Protein AF-A0A973L5Z8-F1 (afdb_monomer_lite)

Structure (mmCIF, N/CA/C/O backbone):
data_AF-A0A973L5Z8-F1
#
_entry.id   AF-A0A973L5Z8-F1
#
loop_
_atom_site.group_PDB
_atom_site.id
_atom_site.type_symbol
_atom_site.label_atom_id
_atom_site.label_alt_id
_atom_site.label_comp_id
_atom_si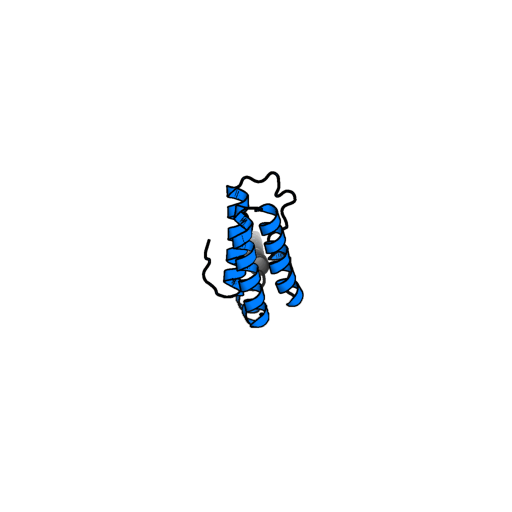te.label_asym_id
_atom_site.label_entity_id
_atom_site.label_seq_id
_atom_site.pdbx_PDB_ins_code
_atom_site.Cartn_x
_atom_site.Cartn_y
_atom_site.Cartn_z
_atom_site.occupancy
_atom_site.B_iso_or_equiv
_atom_site.auth_seq_id
_atom_site.auth_comp_id
_atom_site.auth_asym_id
_atom_site.auth_atom_id
_atom_site.pdbx_PDB_model_num
ATOM 1 N N . MET A 1 1 ? 53.925 22.804 -43.023 1.00 58.25 1 MET A N 1
ATOM 2 C CA . MET A 1 1 ? 53.553 21.545 -42.331 1.00 58.25 1 MET A CA 1
ATOM 3 C C . MET A 1 1 ? 52.816 21.781 -41.015 1.00 58.25 1 MET A C 1
ATOM 5 O O . MET A 1 1 ? 51.868 21.061 -40.745 1.00 58.25 1 MET A O 1
ATOM 9 N N . THR A 1 2 ? 53.175 22.798 -40.228 1.00 67.38 2 THR A N 1
ATOM 10 C CA . THR A 1 2 ? 52.594 23.068 -38.897 1.00 67.38 2 THR A CA 1
ATOM 11 C C . THR A 1 2 ? 51.096 23.410 -38.918 1.00 67.38 2 THR A C 1
ATOM 13 O O . THR A 1 2 ? 50.347 22.932 -38.076 1.00 67.38 2 THR A O 1
ATOM 16 N N . THR A 1 3 ? 50.622 24.164 -39.916 1.00 70.75 3 THR A N 1
ATOM 17 C CA . THR A 1 3 ? 49.222 24.631 -39.996 1.00 70.75 3 THR A CA 1
ATOM 18 C C . THR A 1 3 ? 48.211 23.502 -40.218 1.00 70.75 3 THR A C 1
ATOM 20 O O . THR A 1 3 ? 47.143 23.496 -39.616 1.00 70.75 3 THR A O 1
ATOM 23 N N . ILE A 1 4 ? 48.562 22.510 -41.042 1.00 74.44 4 ILE A N 1
ATOM 24 C CA . ILE A 1 4 ? 47.701 21.349 -41.330 1.00 74.44 4 ILE A CA 1
ATOM 25 C C . ILE A 1 4 ? 47.560 20.461 -40.084 1.00 74.44 4 ILE A C 1
ATOM 27 O O . ILE A 1 4 ? 46.483 19.937 -39.813 1.00 74.44 4 ILE A O 1
ATOM 31 N N . LEU A 1 5 ? 48.627 20.348 -39.287 1.00 75.12 5 LEU A N 1
ATOM 32 C CA . LEU A 1 5 ? 48.649 19.537 -38.070 1.00 75.12 5 LEU A CA 1
ATOM 33 C C . LEU A 1 5 ? 47.766 20.140 -36.963 1.00 75.12 5 LEU A C 1
ATOM 35 O O . LEU A 1 5 ? 47.055 19.409 -36.278 1.00 75.12 5 LEU A O 1
ATOM 39 N N . VAL A 1 6 ? 47.731 21.473 -36.854 1.00 73.75 6 VAL A N 1
ATOM 40 C CA . VAL A 1 6 ? 46.844 22.190 -35.920 1.00 73.75 6 VAL A CA 1
ATOM 41 C C . VAL A 1 6 ? 45.370 22.001 -36.288 1.00 73.75 6 VAL A C 1
ATOM 43 O O . VAL A 1 6 ? 44.561 21.696 -35.415 1.00 73.75 6 VAL A O 1
ATOM 46 N N . ILE A 1 7 ? 45.015 22.112 -37.574 1.00 76.38 7 ILE A N 1
ATOM 47 C CA . ILE A 1 7 ? 43.630 21.914 -38.040 1.00 76.38 7 ILE A CA 1
ATOM 48 C C . ILE A 1 7 ? 43.153 20.488 -37.732 1.00 76.38 7 ILE A C 1
ATOM 50 O O . ILE A 1 7 ? 42.040 20.301 -37.240 1.00 76.38 7 ILE A O 1
ATOM 54 N N . LEU A 1 8 ? 44.008 19.487 -37.958 1.00 80.06 8 LEU A N 1
ATOM 55 C CA . LEU A 1 8 ? 43.681 18.092 -37.670 1.00 80.06 8 LEU A CA 1
ATOM 56 C C . LEU A 1 8 ? 43.446 17.859 -36.167 1.00 80.06 8 LEU A C 1
ATOM 58 O O . LEU A 1 8 ? 42.473 17.204 -35.798 1.00 80.06 8 LEU A O 1
ATOM 62 N N . MET A 1 9 ? 44.285 18.434 -35.295 1.00 77.81 9 MET A N 1
ATOM 63 C CA . MET A 1 9 ? 44.096 18.319 -33.843 1.00 77.81 9 MET A CA 1
ATOM 64 C C . MET A 1 9 ? 42.792 18.969 -33.374 1.00 77.81 9 MET A C 1
ATOM 66 O O . MET A 1 9 ? 42.087 18.388 -32.552 1.00 77.81 9 MET A O 1
ATOM 70 N N . VAL A 1 10 ? 42.428 20.132 -33.922 1.00 78.19 10 VAL A N 1
ATOM 71 C CA . VAL A 1 10 ? 41.170 20.813 -33.575 1.00 78.19 10 VAL A CA 1
ATOM 72 C C . VAL A 1 10 ? 39.957 19.970 -33.978 1.00 78.19 10 VAL A C 1
ATOM 74 O O . VAL A 1 10 ? 39.035 19.810 -33.180 1.00 78.19 10 VAL A O 1
ATOM 77 N N . LEU A 1 11 ? 39.971 19.364 -35.169 1.00 80.00 11 LEU A N 1
ATOM 78 C CA . LEU A 1 11 ? 38.885 18.488 -35.623 1.00 80.00 11 LEU A CA 1
ATOM 79 C C . LEU A 1 11 ? 38.730 17.243 -34.741 1.00 80.00 11 LEU A C 1
ATOM 81 O O . LEU A 1 11 ? 37.605 16.856 -34.425 1.00 80.00 11 LEU A O 1
ATOM 85 N N . VAL A 1 12 ? 39.840 16.648 -34.295 1.00 80.25 12 VAL A N 1
ATOM 86 C CA . VAL A 1 12 ? 39.815 15.498 -33.378 1.00 80.25 12 VAL A CA 1
ATOM 87 C C . VAL A 1 12 ? 39.232 15.889 -32.020 1.00 80.25 12 VAL A C 1
ATOM 89 O O . VAL A 1 12 ? 38.381 15.173 -31.499 1.00 80.25 12 VAL A O 1
ATOM 92 N N . VAL A 1 13 ? 39.628 17.037 -31.463 1.00 79.06 13 VAL A N 1
ATOM 93 C CA . VAL A 1 13 ? 39.114 17.515 -30.167 1.00 79.06 13 VAL A CA 1
ATOM 94 C C . VAL A 1 13 ? 37.617 17.821 -30.240 1.00 79.06 13 VAL A C 1
ATOM 96 O O . VAL A 1 13 ? 36.868 17.429 -29.345 1.00 79.06 13 VAL A O 1
ATOM 99 N N . ILE A 1 14 ? 37.155 18.460 -31.319 1.00 76.38 14 ILE A N 1
ATOM 100 C CA . ILE A 1 14 ? 35.728 18.747 -31.522 1.00 76.38 14 ILE A CA 1
ATOM 101 C C . ILE A 1 14 ? 34.937 17.444 -31.694 1.00 76.38 14 ILE A C 1
ATOM 103 O O . ILE A 1 14 ? 33.902 17.269 -31.052 1.00 76.38 14 ILE A O 1
ATOM 107 N N . GLY A 1 15 ? 35.436 16.506 -32.504 1.00 70.88 15 GLY A N 1
ATOM 108 C CA . GLY A 1 15 ? 34.809 15.196 -32.684 1.00 70.88 15 GLY A CA 1
ATOM 109 C C . GLY A 1 15 ? 34.688 14.426 -31.366 1.00 70.88 15 GLY A C 1
ATOM 110 O O . GLY A 1 15 ? 33.621 13.897 -31.054 1.00 70.88 15 GLY A O 1
ATOM 111 N N . LEU A 1 16 ? 35.745 14.438 -30.549 1.00 76.00 16 LEU A N 1
ATOM 112 C CA . LEU A 1 16 ? 35.750 13.810 -29.229 1.00 76.00 16 LEU A CA 1
ATOM 113 C C . LEU A 1 16 ? 34.729 14.468 -28.286 1.00 76.00 16 LEU A C 1
ATOM 115 O O . LEU A 1 16 ? 33.971 13.768 -27.618 1.00 76.00 16 LEU A O 1
ATOM 119 N N . ALA A 1 17 ? 34.653 15.802 -28.271 1.00 69.50 17 ALA A N 1
ATOM 120 C CA . ALA A 1 17 ? 33.697 16.537 -27.445 1.00 69.50 17 ALA A CA 1
ATOM 121 C C . ALA A 1 17 ? 32.238 16.216 -27.818 1.00 69.50 17 ALA A C 1
ATOM 123 O O . ALA A 1 17 ? 31.414 15.982 -26.935 1.00 69.50 17 ALA A O 1
ATOM 124 N N . VAL A 1 18 ? 31.917 16.129 -29.114 1.00 70.06 18 VAL A N 1
ATOM 125 C CA . VAL A 1 18 ? 30.565 15.777 -29.586 1.00 70.06 18 VAL A CA 1
ATOM 126 C C . VAL A 1 18 ? 30.182 14.353 -29.177 1.00 70.06 18 VAL A C 1
ATOM 128 O O . VAL A 1 18 ? 29.055 14.127 -28.727 1.00 70.06 18 VAL A O 1
ATOM 131 N N . VAL A 1 19 ? 31.110 13.396 -29.271 1.00 68.75 19 VAL A N 1
ATOM 132 C CA . VAL A 1 19 ? 30.876 12.008 -28.841 1.00 68.75 19 VAL A CA 1
ATOM 133 C C . VAL A 1 19 ? 30.640 11.935 -27.330 1.00 68.75 19 VAL A C 1
ATOM 135 O O . VAL A 1 19 ? 29.692 11.279 -26.896 1.00 68.75 19 VAL A O 1
ATOM 138 N N . LEU A 1 20 ? 31.432 12.657 -26.531 1.00 65.44 20 LEU A N 1
ATOM 139 C CA . LEU A 1 20 ? 31.286 12.700 -25.072 1.00 65.44 20 LEU A CA 1
ATOM 140 C C . LEU A 1 20 ? 29.954 13.331 -24.637 1.00 65.44 20 LEU A C 1
ATOM 142 O O . LEU A 1 20 ? 29.267 12.781 -23.775 1.00 65.44 20 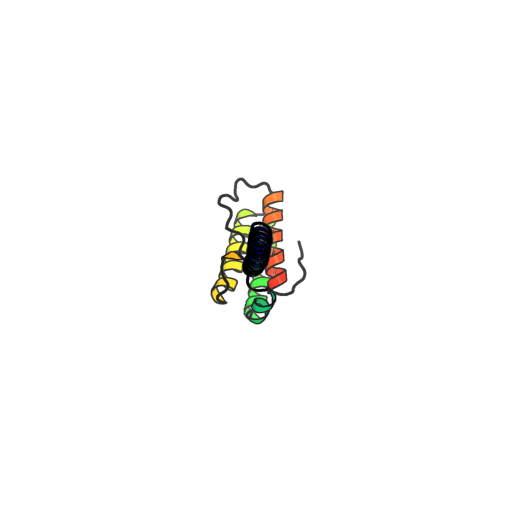LEU A O 1
ATOM 146 N N . ILE A 1 21 ? 29.539 14.433 -25.270 1.00 60.75 21 ILE A N 1
ATOM 147 C CA . ILE A 1 21 ? 28.256 15.091 -24.978 1.00 60.75 21 ILE A CA 1
ATOM 148 C C . ILE A 1 21 ? 27.088 14.177 -25.369 1.00 60.75 21 ILE A C 1
ATOM 150 O O . ILE A 1 21 ? 26.162 13.979 -24.582 1.00 60.75 21 ILE A O 1
ATOM 154 N N . THR A 1 22 ? 27.141 13.562 -26.554 1.00 59.78 22 THR A N 1
ATOM 155 C CA . THR A 1 22 ? 26.076 12.665 -27.034 1.00 59.78 22 THR A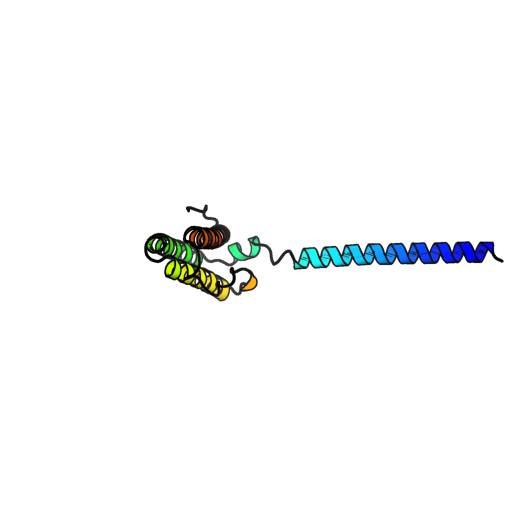 CA 1
ATOM 156 C C . THR A 1 22 ? 25.958 11.412 -26.158 1.00 59.78 22 THR A C 1
ATOM 158 O O . THR A 1 22 ? 24.846 10.986 -25.834 1.00 59.78 22 THR A O 1
ATOM 161 N N . GLY A 1 23 ? 27.090 10.859 -25.709 1.00 56.34 23 GLY A N 1
ATOM 162 C CA . GLY A 1 23 ? 27.136 9.754 -24.750 1.00 56.34 23 GLY A CA 1
ATOM 163 C C . GLY A 1 23 ? 26.503 10.117 -23.405 1.00 56.34 23 GLY A C 1
ATOM 164 O O . GLY A 1 23 ? 25.648 9.380 -22.914 1.00 56.34 23 GLY A O 1
ATOM 165 N N . ALA A 1 24 ? 26.837 11.288 -22.854 1.00 58.97 24 ALA A N 1
ATOM 166 C CA . ALA A 1 24 ? 26.291 11.769 -21.585 1.00 58.97 24 ALA A CA 1
ATOM 167 C C . ALA A 1 24 ? 24.775 12.037 -21.648 1.00 58.97 24 ALA A C 1
ATOM 169 O O . ALA A 1 24 ? 24.044 11.697 -20.717 1.00 58.97 24 ALA A O 1
ATOM 170 N N . VAL A 1 25 ? 24.263 12.584 -22.759 1.00 58.12 25 VAL A N 1
ATOM 171 C CA . VAL A 1 25 ? 22.814 12.795 -22.940 1.00 58.12 25 VAL A CA 1
ATOM 172 C C . VAL A 1 25 ? 22.058 11.466 -23.024 1.00 58.12 25 VAL A C 1
ATOM 174 O O . VAL A 1 25 ? 20.964 11.343 -22.466 1.00 58.12 25 VAL A O 1
ATOM 177 N N . LYS A 1 26 ? 22.629 10.453 -23.689 1.00 54.56 26 LYS A N 1
ATOM 178 C CA . LYS A 1 26 ? 22.014 9.122 -23.794 1.00 54.56 26 LYS A CA 1
ATOM 179 C C . LYS A 1 26 ? 22.031 8.386 -22.450 1.00 54.56 26 LYS A C 1
ATOM 181 O O . LYS A 1 26 ? 21.013 7.804 -22.087 1.00 54.56 26 LYS A O 1
ATOM 186 N N . ALA A 1 27 ? 23.129 8.484 -21.697 1.00 56.34 27 ALA A N 1
ATOM 187 C CA . ALA A 1 27 ? 23.248 7.928 -20.349 1.00 56.34 27 ALA A CA 1
ATOM 188 C C . ALA A 1 27 ? 22.234 8.559 -19.379 1.00 56.34 27 ALA A C 1
ATOM 190 O O . ALA A 1 27 ? 21.462 7.842 -18.758 1.00 56.34 27 ALA A O 1
ATOM 191 N N . ASN A 1 28 ? 22.115 9.890 -19.360 1.00 54.66 28 ASN A N 1
ATOM 192 C CA . ASN A 1 28 ? 21.164 10.593 -18.491 1.00 54.66 28 ASN A CA 1
ATOM 193 C C . ASN A 1 28 ? 19.694 10.308 -18.874 1.00 54.66 28 ASN A C 1
ATOM 195 O O . ASN A 1 28 ? 18.809 10.272 -18.022 1.00 54.66 28 ASN A O 1
ATOM 199 N N . ARG A 1 29 ? 19.392 10.060 -20.160 1.00 55.34 29 ARG A N 1
ATOM 200 C CA . ARG A 1 29 ? 18.051 9.604 -20.575 1.00 55.34 29 ARG A CA 1
ATOM 201 C C . ARG A 1 29 ? 17.757 8.169 -20.146 1.00 55.34 29 ARG A C 1
ATOM 203 O O . ARG A 1 29 ? 16.621 7.906 -19.767 1.00 55.34 29 ARG A O 1
ATOM 210 N N . LEU A 1 30 ? 18.741 7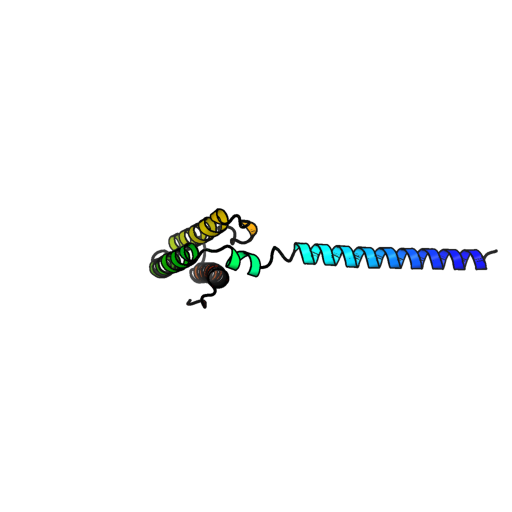.274 -20.200 1.00 55.44 30 LEU A N 1
ATOM 211 C CA . LEU A 1 30 ? 18.613 5.900 -19.709 1.00 55.44 30 LEU A CA 1
ATOM 212 C C . LEU A 1 30 ? 18.455 5.868 -18.187 1.00 55.44 30 LEU A C 1
ATOM 214 O O . LEU A 1 30 ? 17.564 5.184 -17.702 1.00 55.44 30 LEU A O 1
ATOM 218 N N . GLU A 1 31 ? 19.212 6.678 -17.448 1.00 51.06 31 GLU A N 1
ATOM 219 C CA . GLU A 1 31 ? 19.050 6.824 -15.997 1.00 51.06 31 GLU A CA 1
ATOM 220 C C . GLU A 1 31 ? 17.696 7.434 -15.630 1.00 51.06 31 GLU A C 1
ATOM 222 O O . GLU A 1 31 ? 17.033 6.947 -14.723 1.00 51.06 31 GLU A O 1
ATOM 227 N N . ARG A 1 32 ? 17.209 8.442 -16.367 1.00 50.19 32 ARG A N 1
ATOM 228 C CA . ARG A 1 32 ? 15.861 8.998 -16.143 1.00 50.19 32 ARG A CA 1
ATOM 229 C C . ARG A 1 32 ? 14.737 8.048 -16.552 1.00 50.19 32 ARG A C 1
ATOM 231 O O . ARG A 1 32 ? 13.659 8.124 -15.972 1.00 50.19 32 ARG A O 1
ATOM 238 N N . ALA A 1 33 ? 14.955 7.194 -17.549 1.00 48.81 33 ALA A N 1
ATOM 239 C CA . ALA A 1 33 ? 14.001 6.161 -17.943 1.00 48.81 33 ALA A CA 1
ATOM 240 C C . ALA A 1 33 ? 13.989 4.998 -16.942 1.00 48.81 33 ALA A C 1
ATOM 242 O O . ALA A 1 33 ? 12.921 4.489 -16.644 1.00 48.81 33 ALA A O 1
ATOM 243 N N . ALA A 1 34 ? 15.140 4.640 -16.370 1.00 49.50 34 ALA A N 1
ATOM 244 C CA . ALA A 1 34 ? 15.243 3.656 -15.296 1.00 49.50 34 ALA A CA 1
ATOM 245 C C . ALA A 1 34 ? 14.710 4.197 -13.955 1.00 49.50 34 ALA A C 1
ATOM 247 O O . ALA A 1 34 ? 14.077 3.465 -13.204 1.00 49.50 34 ALA A O 1
ATOM 248 N N . ALA A 1 35 ? 14.894 5.493 -13.675 1.00 49.31 35 ALA A N 1
ATOM 249 C CA . ALA A 1 35 ? 14.333 6.164 -12.500 1.00 49.31 35 ALA A CA 1
ATOM 250 C C . ALA A 1 35 ? 12.815 6.392 -12.610 1.00 49.31 35 ALA A C 1
ATOM 252 O O . ALA A 1 35 ? 12.128 6.542 -11.600 1.00 49.31 35 ALA A O 1
ATOM 253 N N . ARG A 1 36 ? 12.264 6.394 -13.830 1.00 48.03 36 ARG A N 1
ATOM 254 C CA . ARG A 1 36 ? 10.824 6.256 -14.064 1.00 48.03 36 ARG A CA 1
ATOM 255 C C . ARG A 1 36 ? 10.489 4.770 -14.091 1.00 48.03 36 ARG A C 1
ATOM 257 O O . ARG A 1 36 ? 10.308 4.192 -15.157 1.00 48.03 36 ARG A O 1
ATOM 264 N N . GLY A 1 37 ? 10.399 4.163 -12.909 1.00 49.53 37 GLY A N 1
ATOM 265 C CA . GLY A 1 37 ? 9.824 2.824 -12.773 1.00 49.53 37 GLY A CA 1
ATOM 266 C C . GLY A 1 37 ? 8.477 2.709 -13.518 1.00 49.53 37 GLY A C 1
ATOM 267 O O . GLY A 1 37 ? 7.833 3.734 -13.772 1.00 49.53 37 GLY A O 1
ATOM 268 N N . PRO A 1 38 ? 8.040 1.487 -13.874 1.00 49.22 38 PRO A N 1
ATOM 269 C CA . PRO A 1 38 ? 6.905 1.266 -14.773 1.00 49.22 38 PRO A CA 1
ATOM 270 C C . PRO A 1 38 ? 5.691 2.091 -14.335 1.00 49.22 38 PRO A C 1
ATOM 272 O O . PRO A 1 38 ? 5.389 2.120 -13.142 1.00 49.22 38 PRO A O 1
ATOM 275 N N . GLN A 1 39 ? 5.093 2.850 -15.260 1.00 52.56 39 GLN A N 1
ATOM 276 C CA . GLN A 1 39 ? 4.133 3.925 -14.974 1.00 52.56 39 GLN A CA 1
ATOM 277 C C . GLN A 1 39 ? 2.893 3.410 -14.228 1.00 52.56 39 GLN A C 1
ATOM 279 O O . GLN A 1 39 ? 2.397 2.327 -14.503 1.00 52.56 39 GLN A O 1
ATOM 284 N N . VAL A 1 40 ? 2.375 4.216 -13.294 1.00 52.69 40 VAL A N 1
ATOM 285 C CA . VAL A 1 40 ? 1.231 3.883 -12.417 1.00 52.69 40 VAL A CA 1
ATOM 286 C C . VAL A 1 40 ? -0.019 3.446 -13.204 1.00 52.69 40 VAL A C 1
ATOM 288 O O . VAL A 1 40 ? -0.803 2.639 -12.707 1.00 52.69 40 VAL A O 1
ATOM 291 N N . SER A 1 41 ? -0.189 3.931 -14.440 1.00 50.69 41 SER A N 1
ATOM 292 C CA . SER A 1 41 ? -1.357 3.622 -15.271 1.00 50.69 41 SER A CA 1
ATOM 293 C C . SER A 1 41 ? -1.464 2.145 -15.659 1.00 50.69 41 SER A C 1
ATOM 295 O O . SER A 1 41 ? -2.579 1.648 -15.735 1.00 50.69 41 SER A O 1
ATOM 297 N N . ASP A 1 42 ? -0.345 1.424 -15.807 1.00 59.66 42 ASP A N 1
ATOM 298 C CA . ASP A 1 42 ? -0.355 -0.003 -16.177 1.00 59.66 42 ASP A CA 1
ATOM 299 C C . ASP A 1 42 ? -0.924 -0.904 -15.063 1.00 59.66 42 ASP A C 1
ATOM 301 O O . ASP A 1 42 ? -1.343 -2.029 -15.320 1.00 59.66 42 ASP A O 1
ATOM 305 N N . TYR A 1 43 ? -0.945 -0.453 -13.804 1.00 63.25 43 TYR A N 1
ATOM 306 C CA . TYR A 1 43 ? -1.348 -1.303 -12.672 1.00 63.25 43 TYR A CA 1
ATOM 307 C C . TYR A 1 43 ? -2.826 -1.213 -12.345 1.00 63.25 43 TYR A C 1
ATOM 309 O O . TYR A 1 43 ? -3.446 -2.223 -12.018 1.00 63.25 43 TYR A O 1
ATOM 317 N N . ARG A 1 44 ? -3.404 -0.014 -12.461 1.00 60.22 44 ARG A N 1
ATOM 318 C CA . ARG A 1 44 ? -4.846 0.180 -12.287 1.00 60.22 44 ARG A CA 1
ATOM 319 C C . ARG A 1 44 ? -5.645 -0.667 -13.279 1.00 60.22 44 ARG A C 1
ATOM 321 O O . ARG A 1 44 ? -6.732 -1.135 -12.944 1.00 60.22 44 ARG A O 1
ATOM 328 N N . GLU A 1 45 ? -5.075 -0.891 -14.462 1.00 64.94 45 GLU A N 1
ATOM 329 C CA . GLU A 1 45 ? -5.610 -1.762 -15.511 1.00 64.94 45 GLU A CA 1
ATOM 330 C C . GLU A 1 45 ? -5.491 -3.261 -15.180 1.00 64.94 45 GLU A C 1
ATOM 332 O O . GLU A 1 45 ? -6.238 -4.067 -15.727 1.00 64.94 45 GLU A O 1
ATOM 337 N N . ARG A 1 46 ? -4.597 -3.648 -14.257 1.00 71.06 46 ARG A N 1
ATOM 338 C CA . ARG A 1 46 ? -4.391 -5.043 -13.818 1.00 71.06 46 ARG A CA 1
ATOM 339 C C . ARG A 1 46 ? -5.174 -5.409 -12.556 1.00 71.06 46 ARG A C 1
ATOM 341 O O . ARG A 1 46 ? -5.256 -6.594 -12.234 1.00 71.06 46 ARG A O 1
ATOM 348 N N . LEU A 1 47 ? -5.732 -4.421 -11.856 1.00 79.00 47 LEU A N 1
ATOM 349 C CA . LEU A 1 47 ? -6.609 -4.622 -10.703 1.00 79.00 47 LEU A CA 1
ATOM 350 C C . LEU A 1 47 ? -8.024 -4.965 -11.158 1.00 79.00 47 LEU A C 1
ATOM 352 O O . LEU A 1 47 ? -8.645 -4.228 -11.927 1.00 79.00 47 LEU A O 1
ATOM 356 N N . THR A 1 48 ? -8.532 -6.071 -10.631 1.00 85.81 48 THR A N 1
ATOM 357 C CA . THR A 1 48 ? -9.935 -6.464 -10.754 1.00 85.81 48 THR A CA 1
ATOM 358 C C . THR A 1 48 ? -10.803 -5.654 -9.796 1.00 85.81 48 THR A C 1
ATOM 360 O O . THR A 1 48 ? -10.305 -5.053 -8.843 1.00 85.81 48 THR A O 1
ATOM 363 N N . ASP A 1 49 ? -12.113 -5.647 -10.031 1.00 84.69 49 ASP A N 1
ATOM 364 C CA . ASP A 1 49 ? -13.052 -4.992 -9.117 1.00 84.69 49 ASP A CA 1
ATOM 365 C C . ASP A 1 49 ? -13.059 -5.657 -7.730 1.00 84.69 49 ASP A C 1
ATOM 367 O O . ASP A 1 49 ? -13.162 -4.957 -6.729 1.00 84.69 49 ASP A O 1
ATOM 371 N N . GLU A 1 50 ? -12.819 -6.971 -7.662 1.00 86.12 50 GLU A N 1
ATOM 372 C CA . GLU A 1 50 ? -12.663 -7.716 -6.405 1.00 86.12 50 GLU A CA 1
ATOM 373 C C . GLU A 1 50 ? -11.441 -7.241 -5.600 1.00 86.12 50 GLU A C 1
ATOM 375 O O . GLU A 1 50 ? -11.536 -7.047 -4.391 1.00 86.12 50 GLU A O 1
ATOM 380 N N . ASP A 1 51 ? -10.308 -6.953 -6.258 1.00 87.56 51 ASP A N 1
ATOM 381 C CA . ASP A 1 51 ? -9.140 -6.392 -5.559 1.00 87.56 51 ASP A CA 1
ATOM 382 C C . ASP A 1 51 ? -9.433 -4.995 -5.007 1.00 87.56 51 ASP A C 1
ATOM 384 O O . ASP A 1 51 ? -8.940 -4.629 -3.942 1.00 87.56 51 ASP A O 1
ATOM 388 N N . ARG A 1 52 ? -10.201 -4.189 -5.750 1.00 85.62 52 ARG A N 1
ATOM 389 C CA . ARG A 1 52 ? -10.563 -2.830 -5.332 1.00 85.62 52 ARG A CA 1
ATOM 390 C C . ARG A 1 52 ? -11.496 -2.874 -4.130 1.00 85.62 52 ARG A C 1
ATOM 392 O O . ARG A 1 52 ? -11.259 -2.145 -3.173 1.00 85.62 52 ARG A O 1
ATOM 399 N N . GLU A 1 53 ? -12.499 -3.747 -4.155 1.00 88.44 53 GLU A N 1
ATOM 400 C CA . GLU A 1 53 ? -13.414 -3.958 -3.031 1.00 88.44 53 GLU A CA 1
ATOM 401 C C . GLU A 1 53 ? -12.666 -4.469 -1.793 1.00 88.44 53 GLU A C 1
ATOM 403 O O . GLU A 1 53 ? -12.822 -3.904 -0.708 1.00 88.44 53 GLU A O 1
ATOM 408 N N . TYR A 1 54 ? -11.775 -5.451 -1.971 1.00 88.88 54 TYR A N 1
ATOM 409 C CA . TYR A 1 54 ? -10.908 -5.948 -0.904 1.00 88.88 54 TYR A CA 1
ATOM 410 C C . TYR A 1 54 ? -10.044 -4.828 -0.312 1.00 88.88 54 TYR A C 1
ATOM 412 O O . TYR A 1 54 ? -10.036 -4.630 0.903 1.00 88.88 54 TYR A O 1
ATOM 420 N N . LEU A 1 55 ? -9.371 -4.034 -1.155 1.00 88.12 55 LEU A N 1
ATOM 421 C CA . LEU A 1 55 ? -8.576 -2.889 -0.705 1.00 88.12 55 LEU A CA 1
ATOM 422 C C . LEU A 1 55 ? -9.427 -1.875 0.066 1.00 88.12 55 LEU A C 1
ATOM 424 O O . LEU A 1 55 ? -8.997 -1.409 1.117 1.00 88.12 55 LEU A O 1
ATOM 428 N N . GLU A 1 56 ? -10.626 -1.537 -0.409 1.00 87.81 56 GLU A N 1
ATOM 429 C CA . GLU A 1 56 ? -11.514 -0.582 0.262 1.00 87.81 56 GLU A CA 1
ATOM 430 C C . GLU A 1 56 ? -12.046 -1.086 1.612 1.00 87.81 56 GLU A C 1
ATOM 432 O O . GLU A 1 56 ? -12.190 -0.304 2.561 1.00 87.81 56 GLU A O 1
ATOM 437 N N . GLU A 1 57 ? -12.369 -2.375 1.721 1.00 89.50 57 GLU A N 1
ATOM 438 C CA . GLU A 1 57 ? -12.809 -2.989 2.973 1.00 89.50 57 GLU A CA 1
ATOM 439 C C . GLU A 1 57 ? -11.661 -3.096 3.980 1.00 89.50 57 GLU A C 1
ATOM 441 O O . GLU A 1 57 ? -11.791 -2.625 5.116 1.00 89.50 57 GLU A O 1
ATOM 446 N N . SER A 1 58 ? -10.507 -3.611 3.551 1.00 89.69 58 SER A N 1
ATOM 447 C CA . SER A 1 58 ? -9.303 -3.661 4.379 1.00 89.69 58 SER A CA 1
ATOM 448 C C . SER A 1 58 ? -8.879 -2.263 4.832 1.00 89.69 58 SER A C 1
ATOM 450 O O . SER A 1 58 ? -8.531 -2.080 5.998 1.00 89.69 58 SER A O 1
ATOM 452 N N . TRP A 1 59 ? -8.981 -1.247 3.968 1.00 90.25 59 TRP A N 1
ATOM 453 C CA . TRP A 1 59 ? -8.627 0.128 4.325 1.00 90.25 59 TRP A CA 1
ATOM 454 C C . TRP A 1 59 ? -9.555 0.723 5.388 1.00 90.25 59 TRP A C 1
ATOM 456 O O . TRP A 1 59 ? -9.094 1.392 6.314 1.00 90.25 59 TRP A O 1
ATOM 466 N N . ARG A 1 60 ? -10.864 0.437 5.316 1.00 88.31 60 ARG A N 1
ATOM 467 C CA . ARG A 1 60 ? -11.810 0.807 6.385 1.00 88.31 60 ARG A CA 1
ATOM 468 C C . ARG A 1 60 ? -11.442 0.152 7.711 1.00 88.31 60 ARG A C 1
ATOM 470 O O . ARG A 1 60 ? -11.531 0.808 8.749 1.00 88.31 60 ARG A O 1
ATOM 477 N N . HIS A 1 61 ? -11.023 -1.111 7.682 1.00 90.12 61 HIS A N 1
ATOM 478 C CA . HIS A 1 61 ? -10.604 -1.813 8.887 1.00 90.12 61 HIS A CA 1
ATOM 479 C C . HIS A 1 61 ? -9.337 -1.190 9.489 1.00 90.12 61 HIS A C 1
ATOM 481 O O . HIS A 1 61 ? -9.357 -0.814 10.661 1.00 90.12 61 HIS A O 1
ATOM 487 N N . VAL A 1 62 ? -8.299 -0.966 8.672 1.00 89.50 62 VAL A N 1
ATOM 488 C CA . VAL A 1 62 ? -7.046 -0.289 9.057 1.00 89.50 62 VAL A CA 1
ATOM 489 C C . VAL A 1 62 ? -7.319 1.077 9.695 1.00 89.50 62 VAL A C 1
ATOM 491 O O . VAL A 1 62 ? -6.826 1.362 10.787 1.00 89.50 62 VAL A O 1
ATOM 494 N N . ALA A 1 63 ? -8.142 1.914 9.056 1.00 87.12 63 ALA A N 1
ATOM 495 C CA . ALA A 1 63 ? -8.481 3.238 9.574 1.00 87.12 63 ALA A CA 1
ATOM 496 C C . ALA A 1 63 ? -9.227 3.175 10.921 1.00 87.12 63 ALA A C 1
ATOM 498 O O . ALA A 1 63 ? -9.038 4.045 11.771 1.00 87.12 63 ALA A O 1
ATOM 499 N N . GLY A 1 64 ? -10.047 2.140 11.133 1.00 89.31 64 GLY A N 1
ATOM 500 C CA . GLY A 1 64 ? -10.765 1.918 12.387 1.00 89.31 64 GLY A CA 1
ATOM 501 C C . GLY A 1 64 ? -9.861 1.500 13.550 1.00 89.31 64 GLY A C 1
ATOM 502 O O . GLY A 1 64 ? -10.097 1.921 14.682 1.00 89.31 64 GLY A O 1
ATOM 503 N N . ILE A 1 65 ? -8.817 0.709 13.282 1.00 90.50 65 ILE A N 1
ATOM 504 C CA . ILE A 1 65 ? -7.897 0.212 14.320 1.00 90.50 65 ILE A CA 1
ATOM 505 C C . ILE A 1 65 ? -6.731 1.162 14.606 1.00 90.50 65 ILE A C 1
ATOM 507 O O . ILE A 1 65 ? -6.210 1.150 15.719 1.00 90.50 65 ILE A O 1
ATOM 511 N N . PHE A 1 66 ? -6.345 2.020 13.655 1.00 89.00 66 PHE A N 1
ATOM 512 C CA . PHE A 1 66 ? -5.187 2.910 13.795 1.00 89.00 66 PHE A CA 1
ATOM 513 C C . PHE A 1 66 ? -5.180 3.767 15.079 1.00 89.00 66 PHE A C 1
ATOM 515 O O . PHE A 1 66 ? -4.124 3.859 15.699 1.00 89.00 66 PHE A O 1
ATOM 522 N N . PRO A 1 67 ? -6.299 4.356 15.556 1.00 87.88 67 PRO A N 1
ATOM 523 C CA . PRO A 1 67 ? -6.297 5.130 16.803 1.00 87.88 67 PRO A CA 1
ATOM 524 C C . PRO A 1 67 ? -6.000 4.301 18.062 1.00 87.88 67 PRO A C 1
ATOM 526 O O . PRO A 1 67 ? -5.611 4.866 19.081 1.00 87.88 67 PRO A O 1
ATOM 529 N N . GLN A 1 68 ? -6.235 2.987 18.011 1.00 89.50 68 GLN A N 1
ATOM 530 C CA . GLN A 1 68 ? -6.101 2.068 19.145 1.00 89.50 68 GLN A CA 1
ATOM 531 C C . GLN A 1 68 ? -4.786 1.287 19.088 1.00 89.50 68 GLN A C 1
ATOM 533 O O . GLN A 1 68 ? -4.151 1.085 20.118 1.00 89.50 68 GLN A O 1
ATOM 538 N N . SER A 1 69 ? -4.386 0.860 17.887 1.00 88.12 69 SER A N 1
ATOM 539 C CA . SER A 1 69 ? -3.142 0.137 17.628 1.00 88.12 69 SER A CA 1
ATOM 540 C C . SER A 1 69 ? -2.522 0.589 16.296 1.00 88.12 69 SER A C 1
ATOM 542 O O . SER A 1 69 ? -2.744 -0.043 15.257 1.00 88.12 69 SER A O 1
ATOM 544 N N . PRO A 1 70 ? -1.757 1.697 16.295 1.00 85.88 70 PRO A N 1
ATOM 545 C CA . PRO A 1 70 ? -1.151 2.245 15.081 1.00 85.88 70 PRO A CA 1
ATOM 546 C C . PRO A 1 70 ? -0.159 1.285 14.412 1.00 85.88 70 PRO A C 1
ATOM 548 O O . PRO A 1 70 ? -0.074 1.242 13.189 1.00 85.88 70 PRO A O 1
ATOM 551 N N . GLU A 1 71 ? 0.576 0.511 15.213 1.00 84.94 71 GLU A N 1
ATOM 552 C CA . GLU A 1 71 ? 1.571 -0.462 14.749 1.00 84.94 71 GLU A CA 1
ATOM 553 C C . GLU A 1 71 ? 0.886 -1.587 13.968 1.00 84.94 71 GLU A C 1
ATOM 555 O O . GLU A 1 71 ? 1.144 -1.770 12.782 1.00 84.94 71 GLU A O 1
ATOM 560 N N . THR A 1 72 ? -0.106 -2.240 14.583 1.00 86.81 72 THR A N 1
ATOM 561 C CA . THR A 1 72 ? -0.904 -3.288 13.928 1.00 86.81 72 THR A CA 1
ATOM 562 C C . THR A 1 72 ? -1.602 -2.777 12.668 1.00 86.81 72 THR A C 1
ATOM 564 O O . THR A 1 72 ? -1.716 -3.500 11.681 1.00 86.81 72 THR A O 1
ATOM 567 N N . ALA A 1 73 ? -2.074 -1.529 12.684 1.00 87.75 73 ALA A N 1
ATOM 568 C CA . ALA A 1 73 ? -2.702 -0.909 11.526 1.00 87.75 73 ALA A CA 1
ATOM 569 C C . ALA A 1 73 ? -1.724 -0.725 10.356 1.00 87.75 73 ALA A C 1
ATOM 571 O O . ALA A 1 73 ? -2.104 -0.940 9.206 1.00 87.75 73 ALA A O 1
ATOM 572 N N . LEU A 1 74 ? -0.474 -0.351 10.635 1.00 87.69 74 LEU A N 1
ATOM 573 C CA . LEU A 1 74 ? 0.564 -0.200 9.616 1.00 87.69 74 LEU A CA 1
ATOM 574 C C . LEU A 1 74 ? 1.028 -1.544 9.058 1.00 87.69 74 LEU A C 1
ATOM 576 O O . LEU A 1 74 ? 1.158 -1.657 7.840 1.00 87.69 74 LEU A O 1
ATOM 580 N N . ASP A 1 75 ? 1.207 -2.555 9.906 1.00 86.69 75 ASP A N 1
ATOM 581 C CA . ASP A 1 75 ? 1.568 -3.909 9.463 1.00 86.69 75 ASP A CA 1
ATOM 582 C C . ASP A 1 75 ? 0.458 -4.490 8.577 1.00 86.69 75 ASP A C 1
ATOM 584 O O . ASP A 1 75 ? 0.701 -5.034 7.497 1.00 86.69 75 ASP A O 1
ATOM 588 N N . MET A 1 76 ? -0.801 -4.291 8.978 1.00 88.19 76 MET A N 1
ATOM 589 C CA . MET A 1 76 ? -1.959 -4.698 8.190 1.00 88.19 76 MET A CA 1
ATOM 590 C C . MET A 1 76 ? -2.051 -3.932 6.866 1.00 88.19 76 MET A C 1
ATOM 592 O O . MET A 1 76 ? -2.315 -4.546 5.830 1.00 88.19 76 MET A O 1
ATOM 596 N N . ALA A 1 77 ? -1.805 -2.618 6.865 1.00 87.81 77 ALA A N 1
ATOM 597 C CA . ALA A 1 77 ? -1.752 -1.820 5.641 1.00 87.81 77 ALA A CA 1
ATOM 598 C C . ALA A 1 77 ? -0.662 -2.328 4.686 1.00 87.81 77 ALA A C 1
ATOM 600 O O . ALA A 1 77 ? -0.931 -2.512 3.496 1.00 87.81 77 ALA A O 1
ATOM 601 N N . HIS A 1 78 ? 0.535 -2.611 5.209 1.00 87.62 78 HIS A N 1
ATOM 602 C CA . HIS A 1 78 ? 1.645 -3.157 4.436 1.00 87.62 78 HIS A CA 1
ATOM 603 C C . HIS A 1 78 ? 1.274 -4.504 3.815 1.00 87.62 78 HIS A C 1
ATOM 605 O O . HIS A 1 78 ? 1.325 -4.646 2.594 1.00 87.62 78 HIS A O 1
ATOM 611 N N . HIS A 1 79 ? 0.825 -5.470 4.622 1.00 87.75 79 HIS A N 1
ATOM 612 C CA . HIS A 1 79 ? 0.445 -6.797 4.138 1.00 87.75 79 HIS A CA 1
ATOM 613 C C . HIS A 1 79 ? -0.706 -6.763 3.133 1.00 87.75 79 HIS A C 1
ATOM 615 O O . HIS A 1 79 ? -0.679 -7.503 2.150 1.00 87.75 79 HIS A O 1
ATOM 621 N N . THR A 1 80 ? -1.697 -5.894 3.340 1.00 88.62 80 THR A N 1
ATOM 622 C CA . THR A 1 80 ? -2.837 -5.746 2.425 1.00 88.62 80 THR A CA 1
ATOM 623 C C . THR A 1 80 ? -2.362 -5.280 1.050 1.00 88.62 80 THR A C 1
ATOM 625 O O . THR A 1 80 ? -2.646 -5.927 0.041 1.00 88.62 80 THR A O 1
ATOM 628 N N . VAL A 1 81 ? -1.593 -4.188 1.006 1.00 86.12 81 VAL A N 1
ATOM 629 C CA . VAL A 1 81 ? -1.054 -3.641 -0.246 1.00 86.12 81 VAL A CA 1
ATOM 630 C C . VAL A 1 81 ? -0.088 -4.636 -0.895 1.00 86.12 81 VAL A C 1
ATOM 632 O O . VAL A 1 81 ? -0.164 -4.867 -2.101 1.00 86.12 81 VAL A O 1
ATOM 635 N N . ALA A 1 82 ? 0.780 -5.273 -0.106 1.00 85.56 82 ALA A N 1
ATOM 636 C CA . ALA A 1 82 ? 1.741 -6.253 -0.594 1.00 85.56 82 ALA A CA 1
ATOM 637 C C . ALA A 1 82 ? 1.077 -7.482 -1.208 1.00 85.56 82 ALA A C 1
ATOM 639 O O . ALA A 1 82 ? 1.472 -7.901 -2.293 1.00 85.56 82 ALA A O 1
ATOM 640 N N . SER A 1 83 ? 0.051 -8.029 -0.555 1.00 85.75 83 SER A N 1
ATOM 641 C CA . SER A 1 83 ? -0.687 -9.195 -1.038 1.00 85.75 83 SER A CA 1
ATOM 642 C C . SER A 1 83 ? -1.322 -8.926 -2.403 1.00 85.75 83 SER A C 1
ATOM 644 O O . SER A 1 83 ? -1.102 -9.682 -3.351 1.00 85.75 83 SER A O 1
ATOM 646 N N . VAL A 1 84 ? -2.027 -7.797 -2.542 1.00 85.69 84 VAL A N 1
ATOM 647 C CA . VAL A 1 84 ? -2.694 -7.421 -3.798 1.00 85.69 84 VAL A CA 1
ATOM 648 C C . VAL A 1 84 ? -1.677 -7.171 -4.912 1.00 85.69 84 VAL A C 1
ATOM 650 O O . VAL A 1 84 ? -1.829 -7.678 -6.024 1.00 85.69 84 VAL A O 1
ATOM 653 N N . LEU A 1 85 ? -0.602 -6.435 -4.626 1.00 81.75 85 LEU A N 1
ATOM 654 C CA . LEU A 1 85 ? 0.440 -6.164 -5.617 1.00 81.75 85 LEU A CA 1
ATOM 655 C C . LEU A 1 85 ? 1.182 -7.441 -6.034 1.00 81.75 85 LEU A C 1
ATOM 657 O O . LEU A 1 85 ? 1.410 -7.651 -7.227 1.00 81.75 85 LEU A O 1
ATOM 661 N N . HIS A 1 86 ? 1.488 -8.332 -5.090 1.00 82.62 86 HIS A N 1
ATOM 662 C CA . HIS A 1 86 ? 2.136 -9.610 -5.373 1.00 82.62 86 HIS A CA 1
ATOM 663 C C . HIS A 1 86 ? 1.244 -10.528 -6.218 1.00 82.62 86 HIS A C 1
ATOM 665 O O . HIS A 1 86 ? 1.701 -11.061 -7.229 1.00 82.62 86 HIS A O 1
ATOM 671 N N . ALA A 1 87 ? -0.043 -10.648 -5.874 1.00 82.44 87 ALA A N 1
ATOM 672 C CA . ALA A 1 87 ? -1.016 -11.438 -6.633 1.00 82.44 87 ALA A CA 1
ATOM 673 C C . ALA A 1 87 ? -1.158 -10.962 -8.090 1.00 82.44 87 ALA A C 1
ATOM 675 O O . ALA A 1 87 ? -1.431 -11.757 -8.990 1.00 82.44 87 ALA A O 1
ATOM 676 N N . ARG A 1 88 ? -0.925 -9.669 -8.345 1.00 79.62 88 ARG A N 1
ATOM 677 C CA . ARG A 1 88 ? -0.960 -9.068 -9.688 1.00 79.62 88 ARG A CA 1
ATOM 678 C C . ARG A 1 88 ? 0.410 -8.989 -10.370 1.00 79.62 88 ARG A C 1
ATOM 680 O O . ARG A 1 88 ? 0.515 -8.443 -11.471 1.00 79.62 88 ARG A O 1
ATOM 687 N N . GLY A 1 89 ? 1.446 -9.580 -9.769 1.00 71.50 89 GLY A N 1
ATOM 688 C CA . GLY A 1 89 ? 2.800 -9.633 -10.323 1.00 71.50 89 GLY A CA 1
ATOM 689 C C . GLY A 1 89 ? 3.453 -8.255 -10.429 1.00 71.50 89 GLY A C 1
ATOM 690 O O . GLY A 1 89 ? 4.145 -7.977 -11.411 1.00 71.50 89 GLY A O 1
ATOM 691 N N . VAL A 1 90 ? 3.170 -7.373 -9.470 1.00 69.25 90 VAL A N 1
ATOM 692 C CA . VAL A 1 90 ? 3.773 -6.044 -9.352 1.00 69.25 90 VAL A CA 1
ATOM 693 C C . VAL A 1 90 ? 4.992 -6.118 -8.440 1.00 69.25 90 VAL A C 1
ATOM 695 O O . VAL A 1 90 ? 4.961 -6.765 -7.395 1.00 69.25 90 VAL A O 1
ATOM 698 N N . ASP A 1 91 ? 6.071 -5.455 -8.854 1.00 66.31 91 ASP A N 1
ATOM 699 C CA . ASP A 1 91 ? 7.331 -5.412 -8.115 1.00 66.31 91 ASP A CA 1
ATOM 700 C C . ASP A 1 91 ? 7.145 -4.751 -6.736 1.00 66.31 91 ASP A C 1
ATOM 702 O O . ASP A 1 91 ? 6.592 -3.650 -6.616 1.00 66.31 91 ASP A O 1
ATOM 706 N N . SER A 1 92 ? 7.641 -5.424 -5.696 1.00 61.81 92 SER A N 1
ATOM 707 C CA . SER A 1 92 ? 7.607 -4.975 -4.304 1.00 61.81 92 SER A CA 1
ATOM 708 C C . SER A 1 92 ? 8.428 -3.708 -4.067 1.00 61.81 92 SER A C 1
ATOM 710 O O . SER A 1 92 ? 8.203 -3.033 -3.066 1.00 61.81 92 SER A O 1
ATOM 712 N N . ALA A 1 93 ? 9.291 -3.309 -5.011 1.00 62.34 93 ALA A N 1
ATOM 713 C CA . ALA A 1 93 ? 10.027 -2.042 -4.980 1.00 62.34 93 ALA A CA 1
ATOM 714 C C . ALA A 1 93 ? 9.134 -0.785 -4.847 1.00 62.34 93 ALA A C 1
ATOM 716 O O . ALA A 1 93 ? 9.622 0.298 -4.522 1.00 62.34 93 ALA A O 1
ATOM 717 N N . ARG A 1 94 ? 7.826 -0.905 -5.115 1.00 62.59 94 ARG A N 1
ATOM 718 C CA . ARG A 1 94 ? 6.828 0.169 -4.964 1.00 62.59 94 ARG A CA 1
ATOM 719 C C . ARG A 1 94 ? 6.217 0.266 -3.570 1.00 62.59 94 ARG A C 1
ATOM 721 O O . ARG A 1 94 ? 5.631 1.297 -3.241 1.00 62.59 94 ARG A O 1
ATOM 728 N N . ILE A 1 95 ? 6.319 -0.791 -2.776 1.00 67.12 95 ILE A N 1
ATOM 729 C CA . ILE A 1 95 ? 5.790 -0.819 -1.420 1.00 67.12 95 ILE A CA 1
ATOM 730 C C . ILE A 1 95 ? 6.838 -0.141 -0.537 1.00 67.12 95 ILE A C 1
ATOM 732 O O . ILE A 1 95 ? 8.020 -0.479 -0.643 1.00 67.12 95 ILE A O 1
ATOM 736 N N . PRO A 1 96 ? 6.460 0.835 0.308 1.00 69.31 96 PRO A N 1
ATOM 737 C CA . PRO A 1 96 ? 7.369 1.360 1.311 1.00 69.31 96 PRO A CA 1
ATOM 738 C C . PRO A 1 96 ? 7.960 0.178 2.073 1.00 69.31 96 PRO A C 1
ATOM 740 O O . PRO A 1 96 ? 7.202 -0.671 2.545 1.00 69.31 96 PRO A O 1
ATOM 743 N N . ALA A 1 97 ? 9.291 0.110 2.149 1.00 66.69 97 ALA A N 1
ATOM 744 C CA . ALA A 1 97 ? 9.948 -0.916 2.943 1.00 66.69 97 ALA A CA 1
ATOM 745 C C . ALA A 1 97 ? 9.328 -0.921 4.341 1.00 66.69 97 ALA A C 1
ATOM 747 O O . ALA A 1 97 ? 9.083 0.150 4.914 1.00 66.69 97 ALA A O 1
ATOM 748 N N . GLU A 1 98 ? 9.034 -2.119 4.838 1.00 66.06 98 GLU A N 1
ATOM 749 C CA . GLU A 1 98 ? 8.534 -2.283 6.190 1.00 66.06 98 GLU A CA 1
ATOM 750 C C . GLU A 1 98 ? 9.570 -1.660 7.137 1.00 66.06 98 GLU A C 1
ATOM 752 O O . GLU A 1 98 ? 10.756 -2.000 7.062 1.00 66.06 98 GLU A O 1
ATOM 757 N N . PRO A 1 99 ? 9.191 -0.644 7.923 1.00 63.25 99 PRO A N 1
ATOM 758 C CA . PRO A 1 99 ? 10.137 0.002 8.814 1.00 63.25 99 PRO A CA 1
ATOM 759 C C . PRO A 1 99 ? 10.594 -1.004 9.872 1.00 63.25 99 PRO A C 1
ATOM 761 O O . PRO A 1 99 ? 9.768 -1.656 10.498 1.00 63.25 99 PRO A O 1
ATOM 764 N N . GLU A 1 100 ? 11.908 -1.084 10.095 1.00 65.00 100 GLU A N 1
ATOM 765 C CA . GLU A 1 100 ? 12.515 -2.045 11.031 1.00 65.00 100 GLU A CA 1
ATOM 766 C C . GLU A 1 100 ? 12.010 -1.894 12.478 1.00 65.00 100 GLU A C 1
ATOM 768 O O . GLU A 1 100 ? 12.116 -2.832 13.264 1.00 65.00 100 GLU A O 1
ATOM 773 N N . ASP A 1 101 ? 11.451 -0.730 12.829 1.00 70.62 101 ASP A N 1
ATOM 774 C CA . ASP A 1 101 ? 10.870 -0.467 14.142 1.00 70.62 101 ASP A CA 1
ATOM 775 C C . ASP A 1 101 ? 9.715 0.556 14.053 1.00 70.62 101 ASP A C 1
ATOM 777 O O . ASP A 1 101 ? 9.900 1.744 13.747 1.00 70.62 101 ASP A O 1
ATOM 781 N N . ASN A 1 102 ? 8.489 0.080 14.284 1.00 74.44 102 ASN A N 1
ATOM 782 C CA . ASN A 1 102 ? 7.299 0.920 14.437 1.00 74.44 102 ASN A CA 1
ATOM 783 C C . ASN A 1 102 ? 7.094 1.356 15.894 1.00 74.44 102 ASN A C 1
ATOM 785 O O . ASN A 1 102 ? 6.521 2.418 16.131 1.00 74.44 102 ASN A O 1
ATOM 789 N N . SER A 1 103 ? 7.609 0.592 16.856 1.00 72.25 103 SER A N 1
ATOM 790 C CA . SER A 1 103 ? 7.380 0.806 18.285 1.00 72.25 103 SER A CA 1
ATOM 791 C C . SER A 1 103 ? 8.181 1.983 18.853 1.00 72.25 103 SER A C 1
ATOM 793 O O . SER A 1 103 ? 7.801 2.561 19.871 1.00 72.25 103 SER A O 1
ATOM 795 N N . SER A 1 104 ? 9.267 2.394 18.188 1.00 76.62 104 SER A N 1
ATOM 796 C CA . SER A 1 104 ? 10.012 3.620 18.526 1.00 76.62 104 SER A CA 1
ATOM 797 C C . SER A 1 104 ? 9.552 4.874 17.773 1.00 76.62 104 SER A C 1
ATOM 799 O O . SER A 1 104 ? 10.033 5.977 18.056 1.00 76.62 104 SER A O 1
ATOM 801 N N . ALA A 1 105 ? 8.623 4.751 16.820 1.00 80.19 105 ALA A N 1
ATOM 802 C CA . ALA A 1 105 ? 8.188 5.874 16.001 1.00 80.19 105 ALA A CA 1
ATOM 803 C C . ALA A 1 105 ? 7.194 6.780 16.746 1.00 80.19 105 ALA A C 1
ATOM 805 O O . ALA A 1 105 ? 6.298 6.332 17.460 1.00 80.19 105 ALA A O 1
ATOM 806 N N . SER A 1 106 ? 7.318 8.094 16.542 1.00 83.75 106 SER A N 1
ATOM 807 C CA . SER A 1 106 ? 6.355 9.050 17.100 1.00 83.75 106 SER A CA 1
ATOM 808 C C . SER A 1 106 ? 4.952 8.855 16.493 1.00 83.75 106 SER A C 1
ATOM 810 O O . SER A 1 106 ? 4.841 8.478 15.322 1.00 83.75 106 SER A O 1
ATOM 812 N N . PRO A 1 107 ? 3.863 9.187 17.214 1.00 82.50 107 PRO A N 1
ATOM 813 C CA . PRO A 1 107 ? 2.498 9.084 16.684 1.00 82.50 107 PRO A CA 1
ATOM 814 C C . PRO A 1 107 ? 2.288 9.831 15.357 1.00 82.50 107 PRO A C 1
ATOM 816 O O . PRO A 1 107 ? 1.591 9.361 14.459 1.00 82.50 107 PRO A O 1
ATOM 819 N N . GLU A 1 108 ? 2.928 10.990 15.197 1.00 82.94 108 GLU A N 1
ATOM 820 C CA . GLU A 1 108 ? 2.894 11.776 13.959 1.00 82.94 108 GLU A CA 1
ATOM 821 C C . GLU A 1 108 ? 3.624 11.075 12.815 1.00 82.94 108 GLU A C 1
ATOM 823 O O . GLU A 1 108 ? 3.218 11.174 11.658 1.00 82.94 108 GLU A O 1
ATOM 828 N N . GLU A 1 109 ? 4.694 10.348 13.120 1.00 84.81 109 GLU A N 1
ATOM 829 C CA . GLU A 1 109 ? 5.424 9.568 12.135 1.00 84.81 109 GLU A CA 1
ATOM 830 C C . GLU A 1 109 ? 4.641 8.343 11.681 1.00 84.81 109 GLU A C 1
ATOM 832 O O . GLU A 1 109 ? 4.537 8.109 10.477 1.00 84.81 109 GLU A O 1
ATOM 837 N N . LEU A 1 110 ? 4.008 7.635 12.617 1.00 84.75 110 LEU A N 1
ATOM 838 C CA . LEU A 1 110 ? 3.082 6.543 12.319 1.00 84.75 110 LEU A CA 1
ATOM 839 C C . LEU A 1 110 ? 1.929 7.041 11.437 1.00 84.75 110 LEU A C 1
ATOM 841 O O . LEU A 1 110 ? 1.580 6.403 10.444 1.00 84.75 110 LEU A O 1
ATOM 845 N N . ARG A 1 111 ? 1.405 8.242 11.713 1.00 85.19 111 ARG A N 1
ATOM 846 C CA . ARG A 1 111 ? 0.365 8.863 10.883 1.00 85.19 111 ARG A CA 1
ATOM 847 C C . ARG A 1 111 ? 0.870 9.212 9.483 1.00 85.19 111 ARG A C 1
ATOM 849 O O . ARG A 1 111 ? 0.201 8.894 8.505 1.00 85.19 111 ARG A O 1
ATOM 856 N N . ARG A 1 112 ? 2.059 9.814 9.355 1.00 86.38 112 ARG A N 1
ATOM 857 C CA . ARG A 1 112 ? 2.682 10.086 8.042 1.00 86.38 112 ARG A CA 1
ATOM 858 C C . ARG A 1 112 ? 2.906 8.802 7.239 1.00 86.38 112 ARG A C 1
ATOM 860 O O . ARG A 1 112 ? 2.742 8.810 6.020 1.00 86.38 112 ARG A O 1
ATOM 867 N N . ARG A 1 113 ? 3.286 7.709 7.908 1.00 86.56 113 ARG A N 1
ATOM 868 C CA . ARG A 1 113 ? 3.443 6.387 7.286 1.00 86.56 113 ARG A CA 1
ATOM 869 C C . ARG A 1 113 ? 2.098 5.859 6.785 1.00 86.56 113 ARG A C 1
ATOM 871 O O . ARG A 1 113 ? 2.026 5.444 5.632 1.00 86.56 113 ARG A O 1
ATOM 878 N N . LEU A 1 114 ? 1.034 5.964 7.582 1.00 85.69 114 LEU A N 1
ATOM 879 C CA . LEU A 1 114 ? -0.306 5.537 7.169 1.00 85.69 114 LEU A CA 1
ATOM 880 C C . LEU A 1 114 ? -0.802 6.318 5.945 1.00 85.69 114 LEU A C 1
ATOM 882 O O . LEU A 1 114 ? -1.275 5.714 4.988 1.00 85.69 114 LEU A O 1
ATOM 886 N N . VAL A 1 115 ? -0.623 7.642 5.934 1.00 88.19 115 VAL A N 1
ATOM 887 C CA . VAL A 1 115 ? -0.988 8.500 4.792 1.00 88.19 115 VAL A CA 1
ATOM 888 C C . VAL A 1 115 ? -0.246 8.083 3.518 1.00 88.19 115 VAL A C 1
ATOM 890 O O . VAL A 1 115 ? -0.809 8.110 2.427 1.00 88.19 115 VAL A O 1
ATOM 893 N N . ARG A 1 116 ? 1.010 7.628 3.622 1.00 85.44 116 ARG A N 1
ATOM 894 C CA . ARG A 1 116 ? 1.747 7.110 2.458 1.00 85.44 116 ARG A CA 1
ATOM 895 C C . ARG A 1 116 ? 1.087 5.860 1.875 1.00 85.44 116 ARG A C 1
ATOM 897 O O . ARG A 1 116 ? 0.978 5.758 0.656 1.00 85.44 116 ARG A O 1
ATOM 904 N N . TYR A 1 117 ? 0.647 4.936 2.724 1.00 85.19 117 TYR A N 1
ATOM 905 C CA . TYR A 1 117 ? -0.118 3.772 2.277 1.00 85.19 117 TYR A CA 1
ATOM 906 C C . TYR A 1 117 ? -1.480 4.177 1.706 1.00 85.19 117 TYR A C 1
ATOM 908 O O . TYR A 1 117 ? -1.886 3.628 0.686 1.00 85.19 117 TYR A O 1
ATOM 916 N N . GLU A 1 118 ? -2.136 5.185 2.284 1.00 85.88 118 GLU A N 1
ATOM 917 C CA . GLU A 1 118 ? -3.398 5.703 1.755 1.00 85.88 118 GLU A CA 1
ATOM 918 C C . GLU A 1 118 ? -3.251 6.219 0.331 1.00 85.88 118 GLU A C 1
ATOM 920 O O . GLU A 1 118 ? -4.061 5.885 -0.526 1.00 85.88 118 GLU A O 1
ATOM 925 N N . HIS A 1 119 ? -2.201 6.994 0.058 1.00 84.75 119 HIS A N 1
ATOM 926 C CA . HIS A 1 119 ? -1.924 7.479 -1.289 1.00 84.75 119 HIS A CA 1
ATOM 927 C C . HIS A 1 119 ? -1.722 6.333 -2.281 1.00 84.75 119 HIS A C 1
ATOM 929 O O . HIS A 1 119 ? -2.221 6.405 -3.397 1.00 84.75 119 HIS A O 1
ATOM 935 N N . ILE A 1 120 ? -1.052 5.254 -1.871 1.00 83.06 120 ILE A N 1
ATOM 936 C CA . ILE A 1 120 ? -0.880 4.073 -2.723 1.00 83.06 120 ILE A CA 1
ATOM 937 C C . ILE A 1 120 ? -2.235 3.419 -3.001 1.00 83.06 120 ILE A C 1
ATOM 939 O O . ILE A 1 120 ? -2.542 3.113 -4.149 1.00 83.06 120 ILE A O 1
ATOM 943 N N . VAL A 1 121 ? -3.073 3.232 -1.980 1.00 83.94 121 VAL A N 1
ATOM 944 C CA . VAL A 1 121 ? -4.413 2.653 -2.155 1.00 83.94 121 VAL A CA 1
ATOM 945 C C . VAL A 1 121 ? -5.296 3.552 -3.021 1.00 83.94 121 VAL A C 1
ATOM 947 O O . VAL A 1 121 ? -5.967 3.051 -3.922 1.00 83.94 121 VAL A O 1
ATOM 950 N N . ALA A 1 122 ? -5.258 4.867 -2.813 1.00 83.38 122 ALA A N 1
ATOM 951 C CA . ALA A 1 122 ? -5.940 5.867 -3.629 1.00 83.38 122 ALA A CA 1
ATOM 952 C C . ALA A 1 122 ? -5.487 5.813 -5.098 1.00 83.38 122 ALA A C 1
ATOM 954 O O . ALA A 1 122 ? -6.324 5.799 -5.997 1.00 83.38 122 ALA A O 1
ATOM 955 N N . ASP A 1 123 ? -4.185 5.693 -5.357 1.00 80.06 123 ASP A N 1
ATOM 956 C CA . ASP A 1 123 ? -3.639 5.561 -6.711 1.00 80.06 123 ASP A CA 1
ATOM 957 C C . ASP A 1 123 ? -4.079 4.248 -7.387 1.00 80.06 123 ASP A C 1
ATOM 959 O O . ASP A 1 123 ? -4.420 4.237 -8.574 1.00 80.06 123 ASP A O 1
ATOM 963 N N . LEU A 1 124 ? -4.103 3.143 -6.634 1.00 76.88 124 LEU A N 1
ATOM 964 C CA . LEU A 1 124 ? -4.480 1.812 -7.124 1.00 76.88 124 LEU A CA 1
ATOM 965 C C . LEU A 1 124 ? -5.983 1.700 -7.422 1.00 76.88 124 LEU A C 1
ATOM 967 O O . LEU A 1 124 ? -6.385 1.172 -8.460 1.00 76.88 124 LEU A O 1
ATOM 971 N N . THR A 1 125 ? -6.821 2.214 -6.526 1.00 76.06 125 THR A N 1
ATOM 972 C CA . THR A 1 125 ? -8.290 2.152 -6.633 1.00 76.06 125 THR A CA 1
ATOM 973 C C . THR A 1 125 ? -8.866 3.298 -7.467 1.00 76.06 125 THR A C 1
ATOM 975 O O . THR A 1 125 ? -9.929 3.172 -8.076 1.00 76.06 125 THR A O 1
ATOM 978 N N . GLY A 1 126 ? -8.155 4.423 -7.541 1.00 70.56 126 GLY A N 1
ATOM 979 C CA . GLY A 1 126 ? -8.671 5.691 -8.041 1.00 70.56 126 GLY A CA 1
ATOM 980 C C . GLY A 1 126 ? -9.605 6.416 -7.073 1.00 70.56 126 GLY A C 1
ATOM 981 O O . GLY A 1 126 ? -10.267 7.365 -7.498 1.00 70.56 126 GLY A O 1
ATOM 982 N N . ALA A 1 127 ? -9.695 5.970 -5.817 1.00 69.38 127 ALA A N 1
AT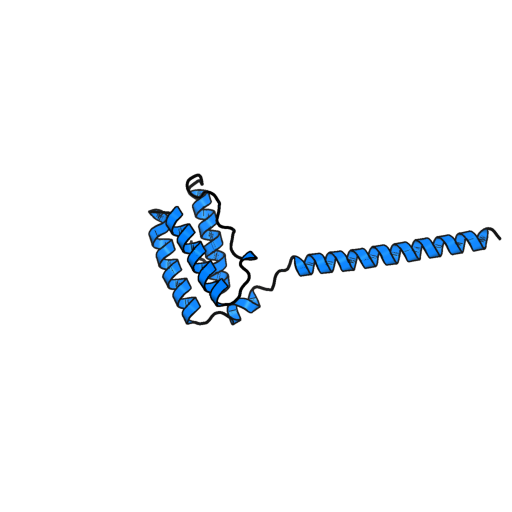OM 983 C CA . ALA A 1 127 ? -10.441 6.657 -4.773 1.00 69.38 127 ALA A CA 1
ATOM 984 C C . ALA A 1 127 ? -9.686 7.908 -4.296 1.00 69.38 127 ALA A C 1
ATOM 986 O O . ALA A 1 127 ? -8.460 7.958 -4.315 1.00 69.38 127 ALA A O 1
ATOM 987 N N . ALA A 1 128 ? -10.413 8.930 -3.839 1.00 67.94 128 ALA A N 1
ATOM 988 C CA . ALA A 1 128 ? -9.787 10.073 -3.178 1.00 67.94 128 ALA A CA 1
ATOM 989 C C . ALA A 1 128 ? -9.267 9.666 -1.780 1.00 67.94 128 ALA A C 1
ATOM 991 O O . ALA A 1 128 ? -9.988 8.947 -1.077 1.00 67.94 128 ALA A O 1
ATOM 992 N N . PRO A 1 129 ? -8.072 10.129 -1.359 1.00 68.56 129 PRO A N 1
ATOM 993 C CA . PRO A 1 129 ? -7.573 9.920 0.002 1.00 68.56 129 PRO A CA 1
ATOM 994 C C . PRO A 1 129 ? -8.514 10.569 1.030 1.00 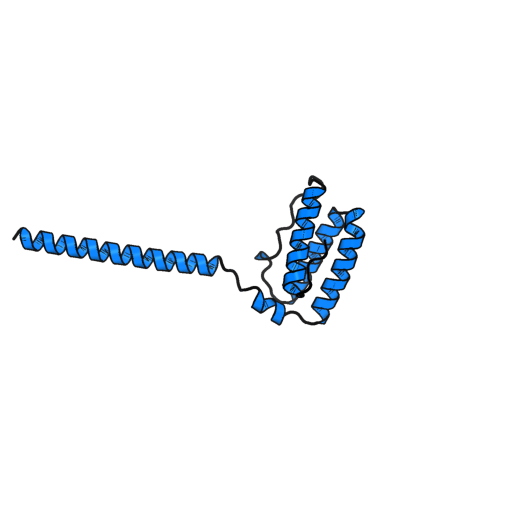68.56 129 PRO A C 1
ATOM 996 O O . PRO A 1 129 ? -9.145 11.591 0.743 1.00 68.56 129 PRO A O 1
ATOM 999 N N . ARG A 1 130 ? -8.661 9.944 2.203 1.00 68.88 130 ARG A N 1
ATOM 1000 C CA . ARG A 1 130 ? -9.694 10.241 3.207 1.00 68.88 130 ARG A CA 1
ATOM 1001 C C . ARG A 1 130 ? -9.133 10.653 4.583 1.00 68.88 130 ARG A C 1
ATOM 1003 O O . ARG A 1 130 ? -9.952 11.046 5.417 1.00 68.88 130 ARG A O 1
ATOM 1010 N N . LEU A 1 131 ? -7.819 10.566 4.843 1.00 58.91 131 LEU A N 1
ATOM 1011 C CA . LEU A 1 131 ? -7.191 10.828 6.160 1.00 58.91 131 LEU A CA 1
ATOM 1012 C C . LEU A 1 131 ? -6.397 12.139 6.279 1.00 58.91 131 LEU A C 1
ATOM 1014 O O . LEU A 1 131 ? -5.958 12.701 5.253 1.00 58.91 131 LEU A O 1
#

Secondary structure (DSSP, 8-state):
-HHHHHHHHHHHHHHHHHHHHHHHHHHHHHHHHHHSPSPTHHHHTT--HHHHHHHHHHHHHHHHHTTT-HHHHHHHHHHHHHHHHHHTT--GGGSPPPPS-STTS-HHHHHHHHHHHHHHHHHHH-PPP--

pLDDT: mean 74.84, std 12.67, range [48.03, 90.5]

Radius of gyration: 24.95 Å; chains: 1; bounding box: 67×36×62 Å

Sequence (131 aa):
MTTILVILMVLVVIGLAVVLITGAVKANRLERAAARGPQVSDYRERLTDEDREYLEESWRHVAGIFPQSPETALDMAHHTVASVLHARGVDSARIPAEPEDNSSASPEELRRRLVRYEHIVADLTGAAPRL

Foldseek 3Di:
DVVVVVVVVVVVVVVVVVVVVVVVVVVVVVVVVVVPDDDLVVQLVLDDPVLLVQLVVLLVVLVVCCVPPLPVSLVSLQCSLCVSCVVSVHDCVPRPPDPPDPPPDDSVRSVVSSQSSQVVSCSNNVNDRDD